Protein AF-A0AA87FH79-F1 (afdb_monomer_lite)

Sequence (91 aa):
MLKQHKIFQSMSRKGNCLDNSPMENFFGLLKQEIFHGEVYRSLDELKTKIDQYIYYYNHKRIKKKLNWRSPVQFREAVKTSCLTVNLIIQK

pLDDT: mean 86.57, std 13.25, range [46.84, 98.19]

Foldseek 3Di:
DCVVVVHDDDDDPPPDCPVPVVVVVVVVCLCCVQVVPDDDPDPVSVVVSSVVVVCCQQAPDFDVVLVRHHNPVSVVVVVVVVVVVVVVVVD

Radius of gyration: 18.26 Å; chains: 1; bounding box: 50×40×37 Å

Organism: NCBI:txid742813

Secondary structure (DSSP, 8-state):
-TGGGTPPPP-PPTT--TTTHHHHHHHHHHHHHHHTT---SSHHHHHHHHHHHHHIIIII--BGGGTTB-HHHHHHHHHHHHHHHHHHHT-

InterPro domains:
  IPR001584 Integrase, catalytic core [PF13333] (24-76)
  IPR001584 Integrase, catalytic core [PS50994] (1-79)
  IPR012337 Ribonuclease H-like superfamily [SSF53098] (2-73)
  IPR036397 Ribonuclease H superfamily [G3DSA:3.30.420.10] (1-83)
  IPR050900 Transposase IS3/IS150/IS904 [PTHR46889] (1-78)

Structure (mmCIF, N/CA/C/O backbone):
data_AF-A0AA87FH79-F1
#
_entry.id   AF-A0AA87FH79-F1
#
loop_
_atom_site.group_PDB
_atom_site.id
_atom_site.type_symbol
_atom_site.label_atom_id
_atom_site.label_alt_id
_atom_site.label_comp_id
_atom_site.label_asym_id
_atom_site.label_entity_id
_atom_site.label_seq_id
_atom_site.pdbx_PDB_ins_code
_atom_site.Cartn_x
_atom_site.Cartn_y
_atom_site.Cartn_z
_atom_site.occupancy
_atom_site.B_iso_or_equiv
_atom_site.auth_seq_id
_atom_site.auth_comp_id
_atom_site.auth_asym_id
_atom_site.auth_atom_id
_atom_site.pdbx_PDB_model_num
ATOM 1 N N . MET A 1 1 ? 10.986 -4.728 20.716 1.00 79.62 1 MET A N 1
ATOM 2 C CA . MET A 1 1 ? 10.270 -5.322 19.567 1.00 79.62 1 MET A CA 1
ATOM 3 C C . MET A 1 1 ? 11.057 -5.279 18.246 1.00 79.62 1 MET A C 1
ATOM 5 O O . MET A 1 1 ? 11.464 -6.339 17.799 1.00 79.62 1 MET A O 1
ATOM 9 N N . LEU A 1 2 ? 11.340 -4.122 17.619 1.00 88.50 2 LEU A N 1
ATOM 10 C CA . LEU A 1 2 ? 11.997 -4.079 16.285 1.00 88.50 2 LEU A CA 1
ATOM 11 C C . LEU A 1 2 ? 13.459 -4.571 16.271 1.00 88.50 2 LEU A C 1
ATOM 13 O O . LEU A 1 2 ? 13.820 -5.410 15.450 1.00 88.50 2 LEU A O 1
ATOM 17 N N . LYS A 1 3 ? 14.279 -4.125 17.237 1.00 84.62 3 LYS A N 1
ATOM 18 C CA . LYS A 1 3 ? 15.680 -4.576 17.379 1.00 84.62 3 LYS A CA 1
ATOM 19 C C . LYS A 1 3 ? 15.797 -6.093 17.588 1.00 84.62 3 LYS A C 1
ATOM 21 O O . LYS A 1 3 ? 16.728 -6.704 17.082 1.00 84.62 3 LYS A O 1
ATOM 26 N N . GLN A 1 4 ? 14.829 -6.702 18.281 1.00 93.19 4 GLN A N 1
ATOM 27 C CA . GLN A 1 4 ? 14.787 -8.155 18.512 1.00 93.19 4 GLN A CA 1
ATOM 28 C C . GLN A 1 4 ? 14.578 -8.942 17.211 1.00 93.19 4 GLN A C 1
ATOM 30 O O . GLN A 1 4 ? 15.098 -10.041 17.077 1.00 93.19 4 GLN A O 1
ATOM 35 N N . HIS A 1 5 ? 13.891 -8.353 16.230 1.00 92.19 5 HIS A N 1
ATOM 36 C CA . HIS A 1 5 ? 13.687 -8.941 14.903 1.00 92.19 5 HIS A CA 1
ATOM 37 C C . HIS A 1 5 ? 14.757 -8.507 13.890 1.00 92.19 5 HIS A C 1
ATOM 39 O O . HIS A 1 5 ? 14.598 -8.743 12.697 1.00 92.19 5 HIS A O 1
ATOM 45 N N . LYS A 1 6 ? 15.837 -7.850 14.345 1.00 92.31 6 LYS A N 1
ATOM 46 C CA . LYS A 1 6 ? 16.897 -7.290 13.488 1.00 92.31 6 LYS A CA 1
ATOM 47 C C . LYS A 1 6 ? 16.357 -6.337 12.407 1.00 92.31 6 LYS A C 1
ATOM 49 O O . LYS A 1 6 ? 16.937 -6.212 11.333 1.00 92.31 6 LYS A O 1
ATOM 54 N N . ILE A 1 7 ? 15.251 -5.650 12.704 1.00 91.75 7 ILE A N 1
ATOM 55 C CA . ILE A 1 7 ? 14.679 -4.615 11.840 1.00 91.75 7 ILE A CA 1
ATOM 56 C C . ILE A 1 7 ? 15.282 -3.274 12.250 1.00 91.75 7 ILE A C 1
ATOM 58 O O . ILE A 1 7 ? 15.093 -2.809 13.379 1.00 91.75 7 ILE A O 1
ATOM 62 N N . PHE A 1 8 ? 16.003 -2.653 11.320 1.00 88.19 8 PHE A N 1
ATOM 63 C CA . PHE A 1 8 ? 16.601 -1.336 11.504 1.00 88.19 8 PHE A CA 1
ATOM 64 C C . PHE A 1 8 ? 15.645 -0.261 10.995 1.00 88.19 8 PHE A C 1
ATOM 66 O O . PHE A 1 8 ? 15.159 -0.328 9.869 1.00 88.19 8 PHE A O 1
ATOM 73 N N . GLN A 1 9 ? 15.370 0.734 11.836 1.00 84.19 9 GLN A N 1
ATOM 74 C CA . GLN A 1 9 ? 14.582 1.891 11.427 1.00 84.19 9 GLN A CA 1
ATOM 75 C C . GLN A 1 9 ? 15.453 2.781 10.541 1.00 84.19 9 GLN A C 1
ATOM 77 O O . GLN A 1 9 ? 16.472 3.296 11.000 1.00 84.19 9 GLN A O 1
ATOM 82 N N . SER A 1 10 ? 15.055 2.945 9.282 1.00 82.69 10 SER A N 1
ATOM 83 C CA . SER A 1 10 ? 15.653 3.930 8.386 1.00 82.69 10 SER A CA 1
ATOM 84 C C . SER A 1 10 ? 14.842 5.214 8.477 1.00 82.69 10 SER A C 1
ATOM 86 O O . SER A 1 10 ? 13.657 5.217 8.153 1.00 82.69 10 SER A O 1
ATOM 88 N N . MET A 1 11 ? 15.474 6.290 8.942 1.00 80.31 11 MET A N 1
ATOM 89 C CA . MET A 1 11 ? 14.889 7.627 8.927 1.00 80.31 11 MET A CA 1
ATOM 90 C C . MET A 1 11 ? 15.616 8.444 7.864 1.00 80.31 11 M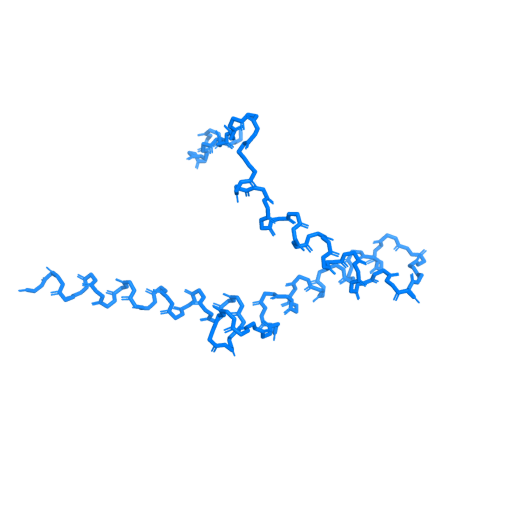ET A C 1
ATOM 92 O O . MET A 1 11 ? 16.797 8.764 8.017 1.00 80.31 11 MET A O 1
ATOM 96 N N . SER A 1 12 ? 14.921 8.771 6.777 1.00 74.19 12 SER A N 1
ATOM 97 C CA . SER A 1 12 ? 15.454 9.642 5.731 1.00 74.19 12 SER A CA 1
ATOM 98 C C . SER A 1 12 ? 15.704 11.041 6.309 1.00 74.19 12 SER A C 1
ATOM 100 O O . SER A 1 12 ? 14.978 11.515 7.187 1.00 74.19 12 SER A O 1
ATOM 102 N N . ARG A 1 13 ? 16.755 11.725 5.839 1.00 78.25 13 ARG A N 1
ATOM 103 C CA . ARG A 1 13 ? 17.026 13.117 6.239 1.00 78.25 13 ARG A CA 1
ATOM 104 C C . ARG A 1 13 ? 15.890 14.031 5.767 1.00 78.25 13 ARG A C 1
ATOM 106 O O . ARG A 1 13 ? 15.284 13.789 4.724 1.00 78.25 13 ARG A O 1
ATOM 113 N N . LYS A 1 14 ? 15.642 15.119 6.504 1.00 74.69 14 LYS A N 1
ATOM 114 C CA . LYS A 1 14 ? 14.682 16.161 6.104 1.00 74.69 14 LYS A CA 1
ATOM 115 C C . LYS A 1 14 ? 14.994 16.629 4.673 1.00 74.69 14 LYS A C 1
ATOM 117 O O . LYS A 1 14 ? 16.131 16.992 4.390 1.00 74.69 14 LYS A O 1
ATOM 122 N N . GLY A 1 15 ? 13.995 16.588 3.791 1.00 72.88 15 GLY A N 1
ATOM 123 C CA . GLY A 1 15 ? 14.140 16.915 2.365 1.00 72.88 15 GLY A CA 1
ATOM 124 C C . GLY A 1 15 ? 14.367 15.716 1.432 1.00 72.88 15 GLY A C 1
ATOM 125 O O . GLY A 1 15 ? 14.346 15.905 0.222 1.00 72.88 15 GLY A O 1
ATOM 126 N N . ASN A 1 16 ? 14.524 14.491 1.950 1.00 73.56 16 ASN A N 1
ATOM 127 C CA . ASN A 1 16 ? 14.578 13.274 1.136 1.00 73.56 16 ASN A CA 1
ATOM 128 C C . ASN A 1 16 ? 13.268 12.476 1.261 1.00 73.56 16 ASN A C 1
ATOM 130 O O . ASN A 1 16 ? 13.109 11.670 2.176 1.00 73.56 16 ASN A O 1
ATOM 134 N N . CYS A 1 17 ? 12.316 12.731 0.359 1.00 75.00 17 CYS A N 1
ATOM 135 C CA . CYS A 1 17 ? 10.984 12.115 0.374 1.00 75.00 17 CYS A CA 1
ATOM 136 C C . CYS A 1 17 ? 10.862 10.854 -0.494 1.00 75.00 17 CYS A C 1
ATOM 138 O O . CYS A 1 17 ? 9.769 10.296 -0.582 1.00 75.00 17 CYS A O 1
ATOM 140 N N . LEU A 1 18 ? 11.945 10.387 -1.129 1.00 77.06 18 LEU A N 1
ATOM 141 C CA . LEU A 1 18 ? 11.891 9.258 -2.069 1.00 77.06 18 LEU A CA 1
ATOM 142 C C . LEU A 1 18 ? 11.361 7.977 -1.415 1.00 77.06 18 LEU A C 1
ATOM 144 O O . LEU A 1 18 ? 10.600 7.242 -2.041 1.00 77.06 18 LEU A O 1
ATOM 148 N N . ASP A 1 19 ? 11.695 7.759 -0.143 1.00 80.69 19 ASP A N 1
ATOM 149 C CA . ASP A 1 19 ? 11.236 6.594 0.617 1.00 80.69 19 ASP A CA 1
ATOM 150 C C . ASP A 1 19 ? 9.744 6.690 0.986 1.00 80.69 19 ASP A C 1
ATOM 152 O O . ASP A 1 19 ? 9.058 5.672 1.084 1.00 80.69 19 ASP A O 1
ATOM 156 N N . ASN A 1 20 ? 9.213 7.909 1.148 1.00 84.00 20 ASN A N 1
ATOM 157 C CA . ASN A 1 20 ? 7.822 8.141 1.551 1.00 84.00 20 ASN A CA 1
ATOM 158 C C . ASN A 1 20 ? 6.864 8.304 0.362 1.00 84.00 20 ASN A C 1
ATOM 160 O O . ASN A 1 20 ? 5.701 7.906 0.440 1.00 84.00 20 ASN A O 1
ATOM 164 N N . SER A 1 21 ? 7.346 8.852 -0.755 1.00 88.56 21 SER A N 1
ATOM 165 C CA . SER A 1 21 ? 6.541 9.169 -1.940 1.00 88.56 21 SER A CA 1
ATOM 166 C C . SER A 1 21 ? 5.687 7.989 -2.448 1.00 88.56 21 SER A C 1
ATOM 168 O O . SER A 1 21 ? 4.506 8.194 -2.748 1.00 88.56 21 SER A O 1
ATOM 170 N N . PRO A 1 22 ? 6.179 6.729 -2.488 1.00 88.81 22 PRO A N 1
ATOM 171 C CA . PRO A 1 22 ? 5.349 5.586 -2.870 1.00 88.81 22 PRO A CA 1
ATOM 172 C C . PRO A 1 22 ? 4.152 5.354 -1.939 1.00 88.81 22 PRO A C 1
ATOM 174 O O . PRO A 1 22 ? 3.068 5.004 -2.420 1.00 88.81 22 PRO A O 1
ATOM 177 N N . MET A 1 23 ? 4.338 5.553 -0.630 1.00 92.00 23 MET A N 1
ATOM 178 C CA . MET A 1 23 ? 3.275 5.409 0.366 1.00 92.00 23 MET A CA 1
ATOM 179 C C . MET A 1 23 ? 2.300 6.584 0.323 1.00 92.00 23 MET A C 1
ATOM 181 O O . MET A 1 23 ? 1.093 6.354 0.354 1.00 92.00 23 MET A O 1
ATOM 185 N N . GLU A 1 24 ? 2.783 7.818 0.163 1.00 93.50 24 GLU A N 1
ATOM 186 C CA . GLU A 1 24 ? 1.921 8.994 -0.039 1.00 93.50 24 GLU A CA 1
ATOM 187 C C . GLU A 1 24 ? 1.003 8.806 -1.249 1.00 93.50 24 GLU A C 1
ATOM 189 O O . GLU A 1 24 ? -0.214 8.966 -1.146 1.00 93.50 24 GLU A O 1
ATOM 194 N N . ASN A 1 25 ? 1.566 8.367 -2.377 1.00 92.81 25 ASN A N 1
ATOM 195 C CA . ASN A 1 25 ? 0.789 8.067 -3.572 1.00 92.81 25 ASN A CA 1
ATOM 196 C C . ASN A 1 25 ? -0.246 6.955 -3.320 1.00 92.81 25 ASN A C 1
ATOM 198 O O . ASN A 1 25 ? -1.373 7.041 -3.802 1.00 92.81 25 ASN A O 1
ATOM 202 N N . PHE A 1 26 ? 0.115 5.898 -2.583 1.00 94.19 26 PHE A N 1
ATOM 203 C CA . PHE A 1 26 ? -0.840 4.845 -2.224 1.00 94.19 26 PHE A CA 1
ATOM 204 C C . PHE A 1 26 ? -2.015 5.398 -1.409 1.00 94.19 26 PHE A C 1
ATOM 206 O O . PHE A 1 26 ? -3.164 5.117 -1.746 1.00 94.19 26 PHE A O 1
ATOM 213 N N . PHE A 1 27 ? -1.746 6.212 -0.385 1.00 94.25 27 PHE A N 1
ATOM 214 C CA . PHE A 1 27 ? -2.798 6.797 0.448 1.00 94.25 27 PHE A CA 1
ATOM 215 C C . PHE A 1 27 ? -3.669 7.801 -0.310 1.00 94.25 27 PHE A C 1
ATOM 217 O O . PHE A 1 27 ? -4.871 7.855 -0.054 1.00 94.25 27 PHE A O 1
ATOM 224 N N . GLY A 1 28 ? -3.101 8.557 -1.253 1.00 94.38 28 GLY A N 1
ATOM 225 C CA . GLY A 1 28 ? -3.872 9.420 -2.149 1.00 94.38 28 GLY A CA 1
ATOM 226 C C . GLY A 1 28 ? -4.883 8.621 -2.974 1.00 94.38 28 GLY A C 1
ATOM 227 O O . GLY A 1 28 ? -6.074 8.924 -2.952 1.00 94.38 28 GLY A O 1
ATOM 228 N N . LEU A 1 29 ? -4.425 7.539 -3.614 1.00 94.50 29 LEU A N 1
ATOM 229 C CA . LEU A 1 29 ? -5.285 6.652 -4.404 1.00 94.50 29 LEU A CA 1
ATOM 230 C C . LEU A 1 29 ? -6.340 5.949 -3.549 1.00 94.50 29 LEU A C 1
ATOM 232 O O . LEU A 1 29 ? -7.500 5.920 -3.935 1.00 94.50 29 LEU A O 1
ATOM 236 N N . LEU A 1 30 ? -5.955 5.413 -2.385 1.00 94.94 30 LEU A N 1
ATOM 237 C CA . LEU A 1 30 ? -6.885 4.783 -1.444 1.00 94.94 30 LEU A CA 1
ATOM 238 C C . LEU A 1 30 ? -8.033 5.739 -1.117 1.00 94.94 30 LEU A C 1
ATOM 240 O O . LEU A 1 30 ? -9.193 5.385 -1.293 1.00 94.94 30 LEU A O 1
ATOM 244 N N . LYS A 1 31 ? -7.706 6.963 -0.687 1.00 92.00 31 LYS A N 1
ATOM 245 C CA . LYS A 1 31 ? -8.707 7.964 -0.314 1.00 92.00 31 LYS A CA 1
ATOM 246 C C . LYS A 1 31 ? -9.615 8.319 -1.489 1.00 92.00 31 LYS A C 1
ATOM 248 O O . LYS A 1 31 ? -10.828 8.337 -1.330 1.00 92.00 31 LYS A O 1
ATOM 253 N N . GLN A 1 32 ? -9.038 8.546 -2.665 1.00 93.31 32 GLN A N 1
ATOM 254 C CA . GLN A 1 32 ? -9.799 8.896 -3.860 1.00 93.31 32 GLN A CA 1
ATOM 255 C C . GLN A 1 32 ? -10.723 7.761 -4.324 1.00 93.31 32 GLN A C 1
ATOM 257 O O . GLN A 1 32 ? -11.866 8.016 -4.683 1.00 93.31 32 GLN A O 1
ATOM 262 N N . GLU A 1 33 ? -10.244 6.518 -4.326 1.00 93.06 33 GLU A N 1
ATOM 263 C CA . GLU A 1 33 ? -10.952 5.386 -4.934 1.00 93.06 33 GLU A CA 1
ATOM 264 C C . GLU A 1 33 ? -11.998 4.750 -4.003 1.00 93.06 33 GLU A C 1
ATOM 266 O O . GLU A 1 33 ? -12.939 4.147 -4.511 1.00 93.06 33 GLU A O 1
ATOM 271 N N . ILE A 1 34 ? -11.870 4.868 -2.671 1.00 93.00 34 ILE A N 1
ATOM 272 C CA . ILE A 1 34 ? -12.848 4.272 -1.737 1.00 93.00 34 ILE A CA 1
ATOM 273 C C . ILE A 1 34 ? -13.739 5.288 -1.021 1.00 93.00 34 ILE A C 1
ATOM 275 O O . ILE A 1 34 ? -14.804 4.899 -0.562 1.00 93.00 34 ILE A O 1
ATOM 279 N N . PHE A 1 35 ? -13.351 6.560 -0.878 1.00 86.25 35 PHE A N 1
ATOM 280 C CA . PHE A 1 35 ? -14.195 7.538 -0.166 1.00 86.25 35 PHE A CA 1
ATOM 281 C C . PHE A 1 35 ? -15.042 8.407 -1.092 1.00 86.25 35 PHE A C 1
ATOM 283 O O . PHE A 1 35 ? -16.000 9.025 -0.635 1.00 86.25 35 PHE A O 1
ATOM 290 N N . HIS A 1 36 ? -14.708 8.497 -2.379 1.00 82.38 36 HIS A N 1
ATOM 291 C CA . HIS A 1 36 ? -15.430 9.383 -3.282 1.00 82.38 36 HIS A CA 1
ATOM 292 C C . HIS A 1 36 ? -16.853 8.866 -3.553 1.00 82.38 36 HIS A C 1
ATOM 294 O O . HIS A 1 36 ? -17.040 7.933 -4.328 1.00 82.38 36 HIS A O 1
ATOM 300 N N . GLY A 1 37 ? -17.854 9.517 -2.951 1.00 79.75 37 GLY A N 1
ATOM 301 C CA . GLY A 1 37 ? -19.275 9.187 -3.122 1.00 79.75 37 GLY A CA 1
ATOM 302 C C . GLY A 1 37 ? -19.802 8.093 -2.188 1.00 79.75 37 GLY A C 1
ATOM 303 O O . GLY A 1 37 ? -20.958 7.704 -2.318 1.00 79.75 37 GLY A O 1
ATOM 304 N N . GLU A 1 38 ? -18.990 7.628 -1.238 1.00 85.56 38 GLU A N 1
ATOM 305 C CA . GLU A 1 38 ? -19.332 6.534 -0.324 1.00 85.56 38 GLU A CA 1
ATOM 306 C C . GLU A 1 38 ? -19.486 7.049 1.114 1.00 85.56 38 GLU A C 1
ATOM 308 O O . GLU A 1 38 ? -18.676 7.845 1.595 1.00 85.56 38 GLU A O 1
ATOM 313 N N . VAL A 1 39 ? -20.511 6.571 1.823 1.00 89.38 39 VAL A N 1
ATOM 314 C CA . VAL A 1 39 ? -20.743 6.879 3.243 1.00 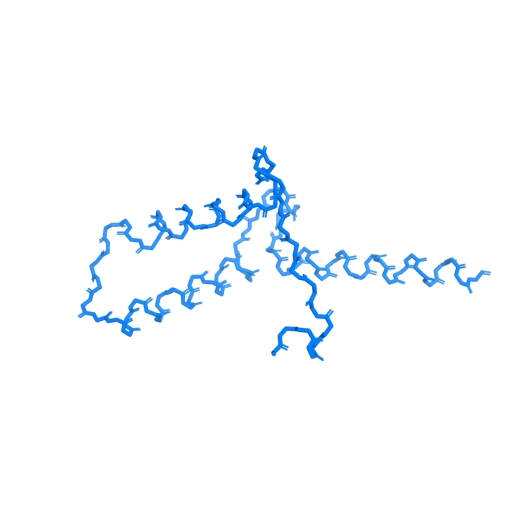89.38 39 VAL A CA 1
ATOM 315 C C . VAL A 1 39 ? -20.702 5.584 4.041 1.00 89.38 39 VAL A C 1
ATOM 317 O O . VAL A 1 39 ? -21.565 4.726 3.881 1.00 89.38 39 VAL A O 1
ATOM 320 N N . TYR A 1 40 ? -19.724 5.477 4.937 1.00 92.88 40 TYR A N 1
ATOM 321 C CA . TYR A 1 40 ? -19.573 4.336 5.837 1.00 92.88 40 TYR A CA 1
ATOM 322 C C . TYR A 1 40 ? -20.377 4.563 7.114 1.00 92.88 40 TYR A C 1
ATOM 324 O O . TYR A 1 40 ? -20.234 5.595 7.771 1.00 92.88 40 TYR A O 1
ATOM 332 N N . ARG A 1 41 ? -21.213 3.593 7.483 1.00 92.81 41 ARG A N 1
ATOM 333 C CA . ARG A 1 41 ? -22.082 3.662 8.669 1.00 92.81 41 ARG A CA 1
ATOM 334 C C . ARG A 1 41 ? -21.430 3.067 9.912 1.00 92.81 41 ARG A C 1
ATOM 336 O O . ARG A 1 41 ? -21.921 3.280 11.017 1.00 92.81 41 ARG A O 1
ATOM 343 N N . SER A 1 42 ? -20.331 2.332 9.749 1.00 96.38 42 SER A N 1
ATOM 344 C CA . SER A 1 42 ? -19.556 1.783 10.860 1.00 96.38 42 SER A CA 1
ATOM 345 C C . SER A 1 42 ? -18.062 1.716 10.552 1.00 96.38 42 SER A C 1
ATOM 347 O O . SER A 1 42 ? -17.625 1.708 9.399 1.00 96.38 42 SER A O 1
ATOM 349 N N . LEU A 1 43 ? -17.261 1.628 11.616 1.00 95.12 43 LEU A N 1
ATOM 350 C CA . LEU A 1 43 ? -15.823 1.410 11.495 1.00 95.12 43 LEU A CA 1
ATOM 351 C C . LEU A 1 43 ? -15.508 0.056 10.837 1.00 95.12 43 LEU A C 1
ATOM 353 O O . LEU A 1 43 ? -14.541 -0.048 10.088 1.00 95.12 43 LEU A O 1
ATOM 357 N N . ASP A 1 44 ? -16.307 -0.976 11.103 1.00 97.06 44 ASP A N 1
ATOM 358 C CA . ASP A 1 44 ? -16.059 -2.322 10.577 1.00 97.06 44 ASP A CA 1
ATOM 359 C C . ASP A 1 44 ? -16.381 -2.436 9.084 1.00 97.06 44 ASP A C 1
ATOM 361 O O . ASP A 1 44 ? -15.672 -3.128 8.350 1.00 97.06 44 ASP A O 1
ATOM 365 N N . GLU A 1 45 ? -17.375 -1.686 8.607 1.00 95.56 45 GLU A N 1
ATOM 366 C CA . GLU A 1 45 ? -17.632 -1.517 7.176 1.00 95.56 45 GLU A CA 1
ATOM 367 C C . GLU A 1 45 ? -16.427 -0.868 6.481 1.00 95.56 45 GLU A C 1
ATOM 369 O O . GLU A 1 45 ? -15.929 -1.381 5.475 1.00 95.56 45 GLU A O 1
ATOM 374 N N . LEU A 1 46 ? -15.894 0.211 7.066 1.00 95.06 46 LEU A N 1
ATOM 375 C CA . LEU A 1 46 ? -14.711 0.887 6.538 1.00 95.06 46 LEU A CA 1
ATOM 376 C C . LEU A 1 46 ? -13.481 -0.033 6.530 1.00 95.06 46 LEU A C 1
ATOM 378 O O . LEU A 1 46 ? -12.778 -0.098 5.522 1.00 95.06 46 LEU A O 1
ATOM 382 N N . LYS A 1 47 ? -13.226 -0.773 7.618 1.00 96.38 47 LYS A N 1
ATOM 383 C CA . LYS A 1 47 ? -12.124 -1.751 7.684 1.00 96.38 47 LYS A CA 1
ATOM 384 C C . LYS A 1 47 ? -12.254 -2.799 6.584 1.00 96.38 47 LYS A C 1
ATOM 386 O O . LYS A 1 47 ? -11.309 -3.008 5.831 1.00 96.38 47 LYS A O 1
ATOM 391 N N . THR A 1 48 ? -13.446 -3.378 6.437 1.00 96.31 48 THR A N 1
ATOM 392 C CA . THR A 1 48 ? -13.727 -4.390 5.410 1.00 96.31 48 THR A CA 1
ATOM 393 C C . THR A 1 48 ? -13.447 -3.840 4.013 1.00 96.31 48 THR A C 1
ATOM 395 O O . THR A 1 48 ? -12.815 -4.504 3.189 1.00 96.31 48 THR A O 1
ATOM 398 N N . LYS A 1 49 ? -13.863 -2.599 3.739 1.00 96.06 49 LYS A N 1
ATOM 399 C CA . LYS A 1 49 ? -13.607 -1.956 2.450 1.00 96.06 49 LYS A CA 1
ATOM 400 C C . LYS A 1 49 ? -12.120 -1.686 2.214 1.00 96.06 49 LYS A C 1
ATOM 402 O O . LYS A 1 49 ? -11.639 -1.898 1.100 1.00 96.06 49 LYS A O 1
ATOM 407 N N . ILE A 1 50 ? -11.389 -1.254 3.243 1.00 96.38 50 ILE A N 1
ATOM 408 C CA . ILE A 1 50 ? -9.934 -1.063 3.176 1.00 96.38 50 ILE A CA 1
ATOM 409 C C . ILE A 1 50 ? -9.236 -2.393 2.869 1.00 96.38 50 ILE A C 1
ATOM 411 O O . ILE A 1 50 ? -8.405 -2.432 1.962 1.00 96.38 50 ILE A O 1
ATOM 415 N N . ASP A 1 51 ? -9.605 -3.487 3.538 1.00 97.69 51 ASP A N 1
ATOM 416 C CA . ASP A 1 51 ? -9.018 -4.813 3.304 1.00 97.69 51 ASP A CA 1
ATOM 417 C C . ASP A 1 51 ? -9.269 -5.300 1.870 1.00 97.69 51 ASP A C 1
ATOM 419 O O . ASP A 1 51 ? -8.346 -5.734 1.170 1.00 97.69 51 ASP A O 1
ATOM 423 N N . GLN A 1 52 ? -10.504 -5.146 1.384 1.00 97.19 52 GLN A N 1
ATOM 424 C CA . GLN A 1 52 ? -10.864 -5.456 -0.001 1.00 97.19 52 GLN A CA 1
ATOM 425 C C . GLN A 1 52 ? -10.056 -4.620 -0.998 1.00 97.19 52 GLN A C 1
ATOM 427 O O . GLN A 1 52 ? -9.574 -5.146 -2.008 1.00 97.19 52 GLN A O 1
ATOM 432 N N . TYR A 1 53 ? -9.875 -3.329 -0.716 1.00 97.06 53 TYR A N 1
ATOM 433 C CA . TYR A 1 53 ? -9.089 -2.446 -1.565 1.00 97.06 53 TYR A CA 1
ATOM 434 C C . TYR A 1 53 ? -7.607 -2.823 -1.569 1.00 97.06 53 TYR A C 1
ATOM 436 O O . TYR A 1 53 ? -6.996 -2.854 -2.635 1.00 97.06 53 TYR A O 1
ATOM 444 N N . ILE A 1 54 ? -7.019 -3.154 -0.415 1.00 97.62 54 ILE A N 1
ATOM 445 C CA . ILE A 1 54 ? -5.624 -3.609 -0.319 1.00 97.62 54 ILE A CA 1
ATOM 446 C C . ILE A 1 54 ? -5.430 -4.880 -1.150 1.00 97.62 54 ILE A C 1
ATOM 448 O O . ILE A 1 54 ? -4.465 -4.977 -1.919 1.00 97.62 54 ILE A O 1
ATOM 452 N N . TYR A 1 55 ? -6.361 -5.832 -1.051 1.00 98.19 55 TYR A N 1
ATOM 453 C CA . TYR A 1 55 ? -6.325 -7.047 -1.858 1.00 98.19 55 TYR A CA 1
ATOM 454 C C . TYR A 1 55 ? -6.411 -6.729 -3.357 1.00 98.19 55 TYR A C 1
ATOM 456 O O . TYR A 1 55 ? -5.568 -7.178 -4.138 1.00 98.19 55 TYR A O 1
ATOM 464 N N . TYR A 1 56 ? -7.375 -5.900 -3.765 1.00 97.88 56 TYR A N 1
ATOM 465 C CA . TYR A 1 56 ? -7.498 -5.436 -5.148 1.00 97.88 56 TYR A CA 1
ATOM 466 C C . TYR A 1 56 ? -6.211 -4.757 -5.639 1.00 97.88 56 TYR A C 1
ATOM 468 O O . TYR A 1 56 ? -5.678 -5.129 -6.687 1.00 97.88 56 TYR A O 1
ATOM 476 N N . TYR A 1 57 ? -5.673 -3.809 -4.874 1.00 97.12 57 TYR A N 1
ATOM 477 C CA . TYR A 1 57 ? -4.490 -3.040 -5.239 1.00 97.12 57 TYR A CA 1
ATOM 478 C C . TYR A 1 57 ? -3.270 -3.940 -5.460 1.00 97.12 57 TYR A C 1
ATOM 480 O O . TYR A 1 57 ? -2.525 -3.738 -6.417 1.00 97.12 57 TYR A O 1
ATOM 488 N N . ASN A 1 58 ? -3.072 -4.945 -4.605 1.00 97.06 58 ASN A N 1
ATOM 489 C CA . ASN A 1 58 ? -1.907 -5.827 -4.674 1.00 97.06 58 ASN A CA 1
ATOM 490 C C . ASN A 1 58 ? -2.052 -6.947 -5.711 1.00 97.06 58 ASN A C 1
ATOM 492 O O . ASN A 1 58 ? -1.082 -7.255 -6.408 1.00 97.06 58 ASN A O 1
ATOM 496 N N . HIS A 1 59 ? -3.239 -7.545 -5.829 1.00 97.50 59 HIS A N 1
ATOM 497 C CA . HIS A 1 59 ? -3.434 -8.761 -6.623 1.00 97.50 59 HIS A CA 1
ATOM 498 C C . HIS A 1 59 ?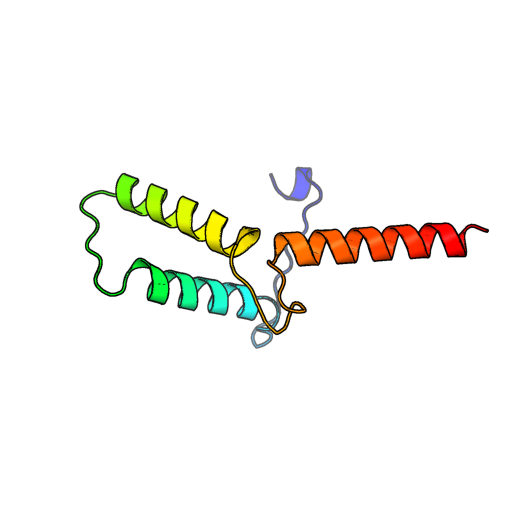 -4.086 -8.520 -7.982 1.00 97.50 59 HIS A C 1
ATOM 500 O O . HIS A 1 59 ? -3.800 -9.263 -8.918 1.00 97.50 59 HIS A O 1
ATOM 506 N N . LYS A 1 60 ? -4.928 -7.490 -8.115 1.00 97.31 60 LYS A N 1
ATOM 507 C CA . LYS A 1 60 ? -5.771 -7.279 -9.305 1.00 97.31 60 LYS A CA 1
ATOM 508 C C . LYS A 1 60 ? -5.423 -6.017 -10.094 1.00 97.31 60 LYS A C 1
ATOM 510 O O . LYS A 1 60 ? -5.608 -5.994 -11.306 1.00 97.31 60 LYS A O 1
ATOM 515 N N . ARG A 1 61 ? -4.920 -4.963 -9.444 1.00 96.81 61 ARG A N 1
ATOM 516 C CA . ARG A 1 61 ? -4.672 -3.668 -10.095 1.00 96.81 61 ARG A CA 1
ATOM 517 C C . ARG A 1 61 ? -3.557 -3.758 -11.132 1.00 96.81 61 ARG A C 1
ATOM 519 O O . ARG A 1 61 ? -2.385 -3.881 -10.785 1.00 96.81 61 ARG A O 1
ATOM 526 N N . ILE A 1 62 ? -3.913 -3.582 -12.397 1.00 96.50 62 ILE A N 1
ATOM 527 C CA . ILE A 1 62 ? -2.963 -3.566 -13.507 1.00 96.50 62 ILE A CA 1
ATOM 528 C C . ILE A 1 62 ? -2.265 -2.209 -13.604 1.00 96.50 62 ILE A C 1
ATOM 530 O O . ILE A 1 62 ? -2.899 -1.153 -13.551 1.00 96.50 62 ILE A O 1
ATOM 534 N N . LYS A 1 63 ? -0.938 -2.224 -13.761 1.00 94.31 63 LYS A N 1
ATOM 535 C CA . LYS A 1 63 ? -0.141 -1.010 -13.970 1.00 94.31 63 LYS A CA 1
ATOM 536 C C . LYS A 1 63 ? 0.711 -1.131 -15.226 1.00 94.31 63 LYS A C 1
ATOM 538 O O . LYS A 1 63 ? 1.538 -2.032 -15.330 1.00 94.31 63 LYS A O 1
ATOM 543 N N . LYS A 1 64 ? 0.595 -0.152 -16.133 1.00 95.25 64 LYS A N 1
ATOM 544 C CA . LYS A 1 64 ? 1.429 -0.062 -17.347 1.00 95.25 64 LYS A CA 1
ATOM 545 C C . LYS A 1 64 ? 2.926 -0.109 -17.018 1.00 95.25 64 LYS A C 1
ATOM 547 O O . LYS A 1 64 ? 3.663 -0.859 -17.643 1.00 95.25 64 LYS A O 1
ATOM 552 N N . LYS A 1 65 ? 3.352 0.611 -15.970 1.00 93.06 65 LYS A N 1
ATOM 553 C CA . LYS A 1 65 ? 4.748 0.619 -15.490 1.00 93.06 65 LYS A CA 1
ATOM 554 C C . LYS A 1 65 ? 5.257 -0.727 -14.957 1.00 93.06 65 LYS A C 1
ATOM 556 O O . LYS A 1 65 ? 6.451 -0.871 -14.752 1.00 93.06 65 LYS A O 1
ATOM 561 N N . LEU A 1 66 ? 4.358 -1.673 -14.681 1.00 93.75 66 LEU A N 1
ATOM 562 C CA . LEU A 1 66 ? 4.677 -3.029 -14.228 1.00 93.75 66 LEU A CA 1
ATOM 563 C C . LEU A 1 66 ? 4.448 -4.049 -15.353 1.00 93.75 66 LEU A C 1
ATOM 565 O O . LEU A 1 66 ? 4.058 -5.183 -15.088 1.00 93.75 66 LEU A O 1
ATOM 569 N N . ASN A 1 67 ? 4.616 -3.634 -16.612 1.00 94.06 67 ASN A N 1
ATOM 570 C CA . ASN A 1 67 ? 4.389 -4.465 -17.796 1.00 94.06 67 ASN A CA 1
ATOM 571 C C . ASN A 1 67 ? 2.975 -5.062 -17.830 1.00 94.06 67 ASN A C 1
ATOM 573 O O . ASN A 1 67 ? 2.800 -6.235 -18.149 1.00 94.06 67 ASN A O 1
ATOM 577 N N . TRP A 1 68 ? 1.973 -4.253 -17.474 1.00 95.94 68 TRP A N 1
ATOM 578 C CA . TRP A 1 68 ? 0.569 -4.672 -17.428 1.00 95.94 68 TRP A CA 1
ATOM 579 C C . TRP A 1 68 ? 0.296 -5.835 -16.461 1.00 95.94 68 TRP A C 1
ATOM 581 O O . TRP A 1 68 ? -0.610 -6.631 -16.682 1.00 95.94 68 TRP A O 1
ATOM 591 N N . ARG A 1 69 ? 1.047 -5.909 -15.357 1.00 96.00 69 ARG A N 1
ATOM 592 C CA . ARG A 1 69 ? 0.850 -6.891 -14.277 1.00 96.00 69 ARG A CA 1
ATOM 593 C C . ARG A 1 69 ? 0.369 -6.227 -12.992 1.00 96.00 69 ARG A C 1
ATOM 595 O O . ARG A 1 69 ? 0.517 -5.010 -12.816 1.00 96.00 69 ARG A O 1
ATOM 602 N N . SER A 1 70 ? -0.175 -7.033 -12.082 1.00 97.25 70 SER A N 1
ATOM 603 C CA . SER A 1 70 ? -0.410 -6.604 -10.703 1.00 97.25 70 SER A CA 1
ATOM 604 C C . SER A 1 70 ? 0.899 -6.505 -9.905 1.00 97.25 70 SER A C 1
ATOM 606 O O . SER A 1 70 ? 1.901 -7.123 -10.281 1.00 97.25 70 SER A O 1
ATOM 608 N N . PRO A 1 71 ? 0.939 -5.732 -8.801 1.00 96.00 71 PRO A N 1
ATOM 609 C CA . PRO A 1 71 ? 2.127 -5.639 -7.953 1.00 96.00 71 PRO A CA 1
ATOM 610 C C . PRO A 1 71 ? 2.676 -6.992 -7.487 1.00 96.00 71 PRO A C 1
ATOM 612 O O . PRO A 1 71 ? 3.894 -7.184 -7.480 1.00 96.00 71 PRO A O 1
ATOM 615 N N . VAL A 1 72 ? 1.800 -7.933 -7.124 1.00 96.62 72 VAL A N 1
ATOM 616 C CA . VAL A 1 72 ? 2.203 -9.282 -6.702 1.00 96.62 72 VAL A CA 1
ATOM 617 C C . VAL A 1 72 ? 2.790 -10.068 -7.872 1.00 96.62 72 VAL A C 1
ATOM 619 O O . VAL A 1 72 ? 3.917 -10.544 -7.762 1.00 96.62 72 VAL A O 1
ATOM 622 N N . GLN A 1 73 ? 2.108 -10.100 -9.020 1.00 96.44 73 GLN A N 1
ATOM 623 C CA . GLN A 1 73 ? 2.608 -10.781 -10.222 1.00 96.44 73 GLN A CA 1
ATOM 624 C C . GLN A 1 73 ? 3.965 -10.234 -10.682 1.00 96.44 73 GLN A C 1
ATOM 626 O O . GLN A 1 73 ? 4.859 -10.983 -11.076 1.00 96.44 73 GLN A O 1
ATOM 631 N N . PHE A 1 74 ? 4.144 -8.912 -10.631 1.00 95.50 74 PHE A N 1
ATOM 632 C CA . PHE A 1 74 ? 5.421 -8.284 -10.952 1.00 95.50 74 PHE A CA 1
ATOM 633 C C . PHE A 1 7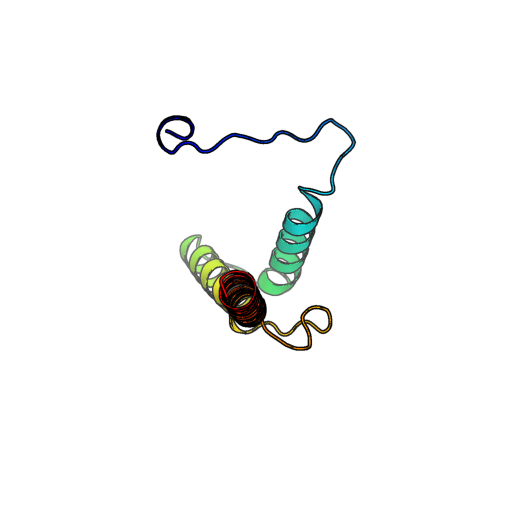4 ? 6.521 -8.727 -9.979 1.00 95.50 74 PHE A C 1
ATOM 635 O O . PHE A 1 74 ? 7.606 -9.113 -10.412 1.00 95.50 74 PHE A O 1
ATOM 642 N N . ARG A 1 75 ? 6.236 -8.730 -8.670 1.00 94.31 75 ARG A N 1
ATOM 643 C CA . ARG A 1 75 ? 7.186 -9.173 -7.639 1.00 94.31 75 ARG A CA 1
ATOM 644 C C . ARG A 1 75 ? 7.592 -10.634 -7.828 1.00 94.31 75 ARG A C 1
ATOM 646 O O . ARG A 1 75 ? 8.769 -10.949 -7.678 1.00 94.31 75 ARG A O 1
ATOM 653 N N . GLU A 1 76 ? 6.643 -11.511 -8.134 1.00 94.69 76 GLU A N 1
ATOM 654 C CA . GLU A 1 76 ? 6.903 -12.930 -8.395 1.00 94.69 76 GLU A CA 1
ATOM 655 C C . GLU A 1 76 ? 7.794 -13.114 -9.624 1.00 94.69 76 GLU A C 1
ATOM 657 O O . GLU A 1 76 ? 8.819 -13.786 -9.538 1.00 94.69 76 GLU A O 1
ATOM 662 N N . ALA A 1 77 ? 7.488 -12.429 -10.726 1.00 91.31 77 ALA A N 1
ATOM 663 C CA . ALA A 1 77 ? 8.300 -12.498 -11.937 1.00 91.31 77 ALA A CA 1
ATOM 664 C C . ALA A 1 77 ? 9.747 -12.017 -11.721 1.00 91.31 77 ALA A C 1
ATOM 666 O O . ALA A 1 77 ? 10.688 -12.650 -12.202 1.00 91.31 77 ALA A O 1
ATOM 667 N N . VAL A 1 78 ? 9.941 -10.925 -10.972 1.00 89.75 78 VAL A N 1
ATOM 668 C CA . VAL A 1 78 ? 11.282 -10.407 -10.648 1.00 89.75 78 VAL A CA 1
ATOM 669 C C . VAL A 1 78 ? 12.045 -11.368 -9.731 1.00 89.75 78 VAL A C 1
ATOM 671 O O . VAL A 1 78 ? 13.240 -11.583 -9.932 1.00 89.75 78 VAL A O 1
ATOM 674 N N . LYS A 1 79 ? 11.376 -11.990 -8.750 1.00 83.00 79 LYS A N 1
ATOM 675 C CA . LYS A 1 79 ? 11.998 -13.008 -7.886 1.00 83.00 79 LYS A CA 1
ATOM 676 C C . LYS A 1 79 ? 12.491 -14.205 -8.693 1.00 83.00 79 LYS A C 1
ATOM 678 O O . LYS A 1 79 ? 13.637 -14.610 -8.511 1.00 83.00 79 LYS A O 1
ATOM 683 N N . THR A 1 80 ? 11.663 -14.731 -9.595 1.00 72.50 80 THR A N 1
ATOM 684 C CA . THR A 1 80 ? 12.046 -15.846 -10.473 1.00 72.50 80 THR A CA 1
ATOM 685 C C . THR A 1 80 ? 13.264 -15.482 -11.318 1.00 72.50 80 THR A C 1
ATOM 687 O O . THR A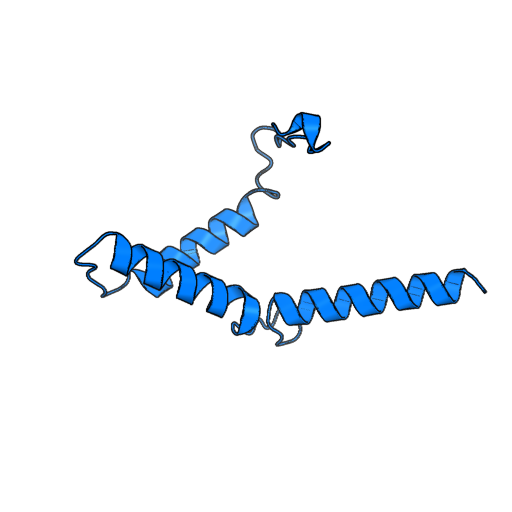 1 80 ? 14.210 -16.260 -11.375 1.00 72.50 80 THR A O 1
ATOM 690 N N . SER A 1 81 ? 13.300 -14.264 -11.872 1.00 70.75 81 SER A N 1
ATOM 691 C CA . SER A 1 81 ? 14.449 -13.768 -12.640 1.00 70.75 81 SER A CA 1
ATOM 692 C C . SER A 1 81 ? 15.738 -13.676 -11.810 1.00 70.75 81 SER A C 1
ATOM 694 O O . SER A 1 81 ? 16.805 -14.040 -12.298 1.00 70.75 81 SER A O 1
ATOM 696 N N . CYS A 1 82 ? 15.665 -13.208 -10.561 1.00 58.25 82 CYS A N 1
ATOM 697 C CA . CYS A 1 82 ? 16.828 -13.114 -9.672 1.00 58.25 82 CYS A CA 1
ATOM 698 C C . CYS A 1 82 ? 17.380 -14.504 -9.299 1.00 58.25 82 CYS A C 1
ATOM 700 O O . CYS A 1 82 ? 18.591 -14.725 -9.309 1.00 58.25 82 CYS A O 1
ATOM 702 N N . LEU A 1 83 ? 16.495 -15.475 -9.050 1.00 60.44 83 LEU A N 1
ATOM 703 C CA . LEU A 1 83 ? 16.884 -16.859 -8.763 1.00 60.44 83 LEU A CA 1
ATOM 704 C C . LEU A 1 83 ? 17.552 -17.536 -9.969 1.00 60.44 83 LEU A C 1
ATOM 706 O O . LEU A 1 83 ? 18.554 -18.228 -9.798 1.00 60.44 83 LEU A O 1
ATOM 710 N N . THR A 1 84 ? 17.058 -17.299 -11.188 1.00 56.97 84 THR A N 1
ATOM 711 C CA . THR A 1 84 ? 17.679 -17.840 -12.409 1.00 56.97 84 THR A CA 1
ATOM 712 C C . THR A 1 84 ? 19.060 -17.252 -12.688 1.00 56.97 84 THR A C 1
ATOM 714 O O . THR A 1 84 ? 19.932 -17.975 -13.157 1.00 56.97 84 THR A O 1
ATOM 717 N N . VAL A 1 85 ? 19.301 -15.979 -12.352 1.00 59.00 85 VAL A N 1
ATOM 718 C CA . VAL A 1 85 ? 20.630 -15.358 -12.501 1.00 59.00 85 VAL A CA 1
ATOM 719 C C . VAL A 1 85 ? 21.634 -15.967 -11.516 1.00 59.00 85 VAL A C 1
ATOM 721 O O . VAL A 1 85 ? 22.743 -16.312 -11.912 1.00 59.00 85 VAL A O 1
ATOM 724 N N . ASN A 1 86 ? 21.235 -16.202 -10.261 1.00 55.47 86 ASN A N 1
ATOM 725 C CA . ASN A 1 86 ? 22.114 -16.835 -9.270 1.00 55.47 86 ASN A CA 1
ATOM 726 C C . ASN A 1 86 ? 22.475 -18.290 -9.624 1.00 55.47 86 ASN A C 1
ATOM 728 O O . ASN A 1 86 ? 23.585 -18.723 -9.334 1.00 55.47 86 ASN A O 1
ATOM 732 N N . LEU A 1 87 ? 21.577 -19.034 -10.280 1.00 53.69 87 LEU A N 1
ATOM 733 C CA . LEU A 1 87 ? 21.848 -20.401 -10.752 1.00 53.69 87 LEU A CA 1
ATOM 734 C C . LEU A 1 87 ? 22.804 -20.456 -11.957 1.00 53.69 87 LEU A C 1
ATOM 736 O O . LEU A 1 87 ? 23.477 -21.465 -12.140 1.00 53.69 87 LEU A O 1
ATOM 740 N N . ILE A 1 88 ? 22.865 -19.397 -12.770 1.00 55.81 88 ILE A N 1
ATOM 741 C CA . ILE A 1 88 ? 23.767 -19.311 -13.931 1.00 55.81 88 ILE A CA 1
ATOM 742 C C . ILE A 1 88 ? 25.175 -18.864 -13.509 1.00 55.81 88 ILE A C 1
ATOM 744 O O . ILE A 1 88 ? 26.143 -19.308 -14.106 1.00 55.81 88 ILE A O 1
ATOM 748 N N . ILE A 1 89 ? 25.304 -18.040 -12.463 1.00 54.66 89 ILE A N 1
ATOM 749 C CA . ILE A 1 89 ? 26.607 -17.559 -11.954 1.00 54.66 89 ILE A CA 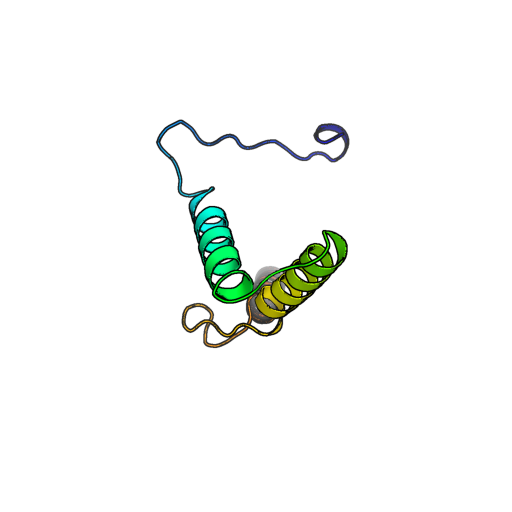1
ATOM 750 C C . ILE A 1 89 ? 27.324 -18.618 -11.083 1.00 54.66 89 ILE A C 1
ATOM 752 O O . ILE A 1 89 ? 28.519 -18.512 -10.830 1.00 54.66 89 ILE A O 1
ATOM 756 N N . GLN A 1 90 ? 26.609 -19.649 -10.620 1.00 47.50 90 GLN A N 1
ATOM 757 C CA . GLN A 1 90 ? 27.153 -20.758 -9.816 1.00 47.50 90 GLN A CA 1
ATOM 758 C C . GLN A 1 90 ? 27.549 -21.994 -10.661 1.00 47.50 90 GLN A C 1
ATOM 760 O O . GLN A 1 90 ? 27.754 -23.071 -10.101 1.00 47.50 90 GLN A O 1
ATOM 765 N N . LYS A 1 91 ? 27.639 -21.864 -11.991 1.00 46.84 91 LYS A N 1
ATOM 766 C CA . LYS A 1 91 ? 28.199 -22.866 -12.915 1.00 46.84 91 LYS A CA 1
ATOM 767 C C . LYS A 1 91 ? 29.362 -22.264 -13.686 1.00 46.84 91 LYS A C 1
ATOM 769 O O . LYS A 1 91 ? 30.288 -23.041 -13.994 1.00 46.84 91 LYS A O 1
#